Protein AF-A0A949FKZ9-F1 (afdb_monomer_lite)

Sequence (154 aa):
MKTAISMPFRQWINLVWIGLSCLHAGCSKIEFLPNRLVAAATLHSTDEMQVDKVAGEAYAIATTLFGTPDEPSWPTELPNVVDMAEVSRSAGPVGRAYDKIERGLYRKHCVQCHGITGDGAGAAASLLAPYPRDFRRGTFKFKSTSIGTKPNKA

pLDDT: mean 84.9, std 13.32, range [42.12, 97.44]

Foldseek 3Di:
DDDDDDDDPVVVVVVVVVVVVVVPPDDDDDDAFFDLVVLCVVVVDPPSVSSRVVRVVVVVVCCVAFNALADGDHDPPDPPLDDVVVSQQCGHDWDADPVRRTRVVCVVPPCQQQNSNSQRPHVCQVVDVVGHDRCVVVDDPDAPDDPPDDGDRD

Structure (mmCIF, N/CA/C/O backbone):
data_AF-A0A949FKZ9-F1
#
_entry.id   AF-A0A949FKZ9-F1
#
loop_
_atom_site.group_PDB
_atom_site.id
_atom_site.type_symbol
_atom_site.label_atom_id
_atom_site.label_alt_id
_atom_site.label_comp_id
_atom_site.label_asym_id
_atom_site.label_entity_id
_atom_site.label_seq_id
_atom_site.pdbx_PDB_ins_code
_atom_site.Cartn_x
_atom_site.Cartn_y
_atom_site.Cartn_z
_atom_site.occupancy
_atom_site.B_iso_or_equiv
_atom_site.auth_seq_id
_atom_site.auth_comp_id
_atom_site.auth_asym_id
_atom_site.auth_atom_id
_atom_site.pdbx_PDB_model_num
ATOM 1 N N . MET A 1 1 ? 15.004 -15.389 -59.067 1.00 42.12 1 MET A N 1
ATOM 2 C CA . MET A 1 1 ? 13.793 -16.170 -58.730 1.00 42.12 1 MET A CA 1
ATOM 3 C C . MET A 1 1 ? 13.280 -15.698 -57.376 1.00 42.12 1 MET A C 1
ATOM 5 O O . MET A 1 1 ? 13.965 -15.902 -56.386 1.00 42.12 1 MET A O 1
ATOM 9 N N . LYS A 1 2 ? 12.144 -14.994 -57.333 1.00 43.59 2 LYS A N 1
ATOM 10 C CA . LYS A 1 2 ? 11.424 -14.662 -56.093 1.00 43.59 2 LYS A CA 1
ATOM 11 C C . LYS A 1 2 ? 10.037 -15.285 -56.226 1.00 43.59 2 LYS A C 1
ATOM 13 O O . LYS A 1 2 ? 9.243 -14.821 -57.035 1.00 43.59 2 LYS A O 1
ATOM 18 N N . THR A 1 3 ? 9.779 -16.373 -55.513 1.00 49.28 3 THR A N 1
ATOM 19 C CA . THR A 1 3 ? 8.453 -16.993 -55.439 1.00 49.28 3 THR A CA 1
ATOM 20 C C . THR A 1 3 ? 7.617 -16.210 -54.434 1.00 49.28 3 THR A C 1
ATOM 22 O O . THR A 1 3 ? 7.897 -16.240 -53.238 1.00 49.28 3 THR A O 1
ATOM 25 N N . ALA A 1 4 ? 6.623 -15.467 -54.920 1.00 54.62 4 ALA A N 1
ATOM 26 C CA . ALA A 1 4 ? 5.630 -14.824 -54.069 1.00 54.62 4 ALA A CA 1
ATOM 27 C C . ALA A 1 4 ? 4.691 -15.903 -53.510 1.00 54.62 4 ALA A C 1
ATOM 29 O O . ALA A 1 4 ? 3.988 -16.578 -54.259 1.00 54.62 4 ALA A O 1
ATOM 30 N N . ILE A 1 5 ? 4.717 -16.089 -52.193 1.00 60.88 5 ILE A N 1
ATOM 31 C CA . ILE A 1 5 ? 3.826 -16.999 -51.472 1.00 60.88 5 ILE A CA 1
ATOM 32 C C . ILE A 1 5 ? 2.463 -16.304 -51.373 1.00 60.88 5 ILE A C 1
ATOM 34 O O . ILE A 1 5 ? 2.273 -15.415 -50.546 1.00 60.88 5 ILE A O 1
ATOM 38 N N . SER A 1 6 ? 1.518 -16.659 -52.245 1.00 64.19 6 SER A N 1
ATOM 39 C CA . SER A 1 6 ? 0.136 -16.177 -52.162 1.00 64.19 6 SER A CA 1
ATOM 40 C C . SER A 1 6 ? -0.636 -16.999 -51.126 1.00 64.19 6 SER A C 1
ATOM 42 O O . SER A 1 6 ? -0.908 -18.179 -51.349 1.00 64.19 6 SER A O 1
ATOM 44 N N . MET A 1 7 ? -0.988 -16.395 -49.990 1.00 60.00 7 MET A N 1
ATOM 45 C CA . MET A 1 7 ? -1.840 -17.036 -48.982 1.00 60.00 7 MET A CA 1
ATOM 46 C C . MET A 1 7 ? -3.329 -16.969 -49.378 1.00 60.00 7 MET A C 1
ATOM 48 O O . MET A 1 7 ? -3.779 -15.932 -49.871 1.00 60.00 7 MET A O 1
ATOM 52 N N . PRO A 1 8 ? -4.122 -18.036 -49.160 1.00 72.50 8 PRO A N 1
ATOM 53 C CA . PRO A 1 8 ? -5.548 -18.069 -49.489 1.00 72.50 8 PRO A CA 1
ATOM 54 C C . PRO A 1 8 ? -6.372 -17.064 -48.662 1.00 72.50 8 PRO A C 1
ATOM 56 O O . PRO A 1 8 ? -6.170 -16.915 -47.459 1.00 72.50 8 PRO A O 1
ATOM 59 N N . PHE A 1 9 ? -7.369 -16.431 -49.291 1.00 68.44 9 PHE A N 1
ATOM 60 C CA . PHE A 1 9 ? -8.236 -15.366 -48.743 1.00 68.44 9 PHE A CA 1
ATOM 61 C C . PHE A 1 9 ? -8.841 -15.657 -47.349 1.00 68.44 9 PHE A C 1
ATOM 63 O O . PHE A 1 9 ? -9.001 -14.763 -46.522 1.00 68.44 9 PHE A O 1
ATOM 70 N N . ARG A 1 10 ? -9.108 -16.928 -47.029 1.00 61.84 10 ARG A N 1
ATOM 71 C CA . ARG A 1 10 ? -9.635 -17.358 -45.721 1.00 61.84 10 ARG A CA 1
ATOM 72 C C . ARG A 1 10 ? -8.623 -17.210 -44.573 1.00 61.84 10 ARG A C 1
ATOM 74 O O . ARG A 1 10 ? -9.025 -17.012 -43.431 1.00 61.84 10 ARG A O 1
ATOM 81 N N . GLN A 1 11 ? -7.321 -17.261 -44.864 1.00 61.69 11 GLN A N 1
ATOM 82 C CA . GLN A 1 11 ? -6.267 -16.998 -43.877 1.00 61.69 11 GLN A CA 1
ATOM 83 C C . GLN A 1 11 ? -6.157 -15.506 -43.542 1.00 61.69 11 GLN A C 1
ATOM 85 O O . GLN A 1 11 ? -5.895 -15.173 -42.391 1.00 61.69 11 GLN A O 1
ATOM 90 N N . TRP A 1 12 ? -6.452 -14.614 -44.494 1.00 61.44 12 TRP A N 1
ATOM 91 C CA . TRP A 1 12 ? -6.547 -13.174 -44.232 1.00 61.44 12 TRP A CA 1
ATOM 92 C C . TRP A 1 12 ? -7.687 -12.844 -43.270 1.00 61.44 12 TRP A C 1
ATOM 94 O O . TRP A 1 12 ? -7.482 -12.110 -42.310 1.00 61.44 12 TRP A O 1
ATOM 104 N N . ILE A 1 13 ? -8.861 -13.450 -43.469 1.00 68.56 13 ILE A N 1
ATOM 105 C CA . ILE A 1 13 ? -10.010 -13.273 -42.569 1.00 68.56 13 ILE A CA 1
ATOM 106 C C . ILE A 1 13 ? -9.651 -13.720 -41.145 1.00 68.56 13 ILE A C 1
ATOM 108 O O . ILE A 1 13 ? -9.872 -12.975 -40.194 1.00 68.56 13 ILE A O 1
ATOM 112 N N . ASN A 1 14 ? -9.033 -14.893 -40.987 1.00 66.50 14 ASN A N 1
ATOM 113 C CA . ASN A 1 14 ? -8.637 -15.394 -39.668 1.00 66.50 14 ASN A CA 1
ATOM 114 C C . ASN A 1 14 ? -7.571 -14.514 -38.993 1.00 66.50 14 ASN A C 1
ATOM 116 O O . ASN A 1 14 ? -7.663 -14.271 -37.794 1.00 66.50 14 ASN A O 1
ATOM 120 N N . LEU A 1 15 ? -6.590 -14.000 -39.742 1.00 65.88 15 LEU A N 1
ATOM 121 C CA . LEU A 1 15 ? -5.573 -13.087 -39.206 1.00 65.88 15 LEU A CA 1
ATOM 122 C C . LEU A 1 15 ? -6.169 -11.739 -38.776 1.00 65.88 15 LEU A C 1
ATOM 124 O O . LEU A 1 15 ? -5.763 -11.199 -37.750 1.00 65.88 15 LEU A O 1
ATOM 128 N N . VAL A 1 16 ? -7.166 -11.230 -39.505 1.00 70.94 16 VAL A N 1
ATOM 129 C CA . VAL A 1 16 ? -7.905 -10.015 -39.127 1.00 70.94 16 VAL A CA 1
ATOM 130 C C . VAL A 1 16 ? -8.700 -10.237 -37.837 1.00 70.94 16 VAL A C 1
ATOM 132 O O . VAL A 1 16 ? -8.636 -9.403 -36.939 1.00 70.94 16 VAL A O 1
ATOM 135 N N . TRP A 1 17 ? -9.385 -11.376 -37.691 1.00 64.25 17 TRP A N 1
ATOM 136 C CA . TRP A 1 17 ? -10.128 -11.704 -36.466 1.00 64.25 17 TRP A CA 1
ATOM 137 C C . TRP A 1 17 ? -9.220 -11.935 -35.249 1.00 64.25 17 TRP A C 1
ATOM 139 O O . TRP A 1 17 ? -9.543 -11.483 -34.148 1.00 64.25 17 TRP A O 1
ATOM 149 N N . ILE A 1 18 ? -8.064 -12.578 -35.438 1.00 66.44 18 ILE A N 1
ATOM 150 C CA . ILE A 1 18 ? -7.052 -12.747 -34.384 1.00 66.44 18 ILE A CA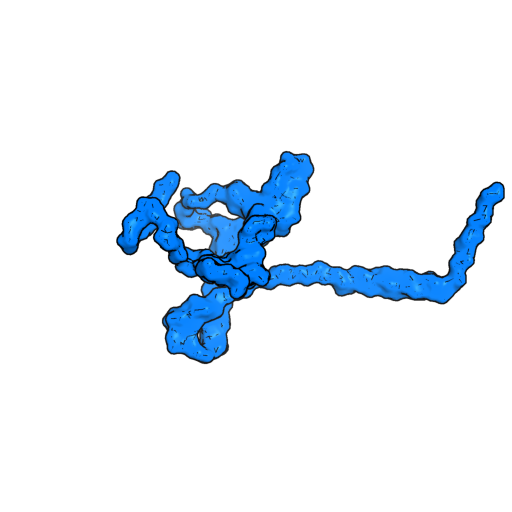 1
ATOM 151 C C . ILE A 1 18 ? -6.478 -11.381 -33.976 1.00 66.44 18 ILE A C 1
ATOM 153 O O . ILE A 1 18 ? -6.435 -11.069 -32.787 1.00 66.44 18 ILE A O 1
ATOM 157 N N . GLY A 1 19 ? -6.120 -10.528 -34.943 1.00 61.75 19 GLY A N 1
ATOM 158 C CA . GLY A 1 19 ? -5.624 -9.175 -34.673 1.00 61.75 19 GLY A CA 1
ATOM 159 C C . GLY A 1 19 ? -6.640 -8.291 -33.940 1.00 61.75 19 GLY A C 1
ATOM 160 O O . GLY A 1 19 ? -6.278 -7.591 -32.995 1.00 61.75 19 GLY A O 1
ATOM 161 N N . LEU A 1 20 ? -7.922 -8.368 -34.312 1.00 63.50 20 LEU A N 1
ATOM 162 C CA . LEU A 1 20 ? -9.004 -7.605 -33.678 1.00 63.50 20 LEU A CA 1
ATOM 163 C C . LEU A 1 20 ? -9.293 -8.068 -32.239 1.00 63.50 20 LEU A C 1
ATOM 165 O O . LEU A 1 20 ? -9.630 -7.252 -31.379 1.00 63.50 20 LEU A O 1
ATOM 169 N N . SER A 1 21 ? -9.113 -9.362 -31.962 1.00 60.03 21 SER A N 1
ATOM 170 C CA . SER A 1 21 ? -9.289 -9.939 -30.623 1.00 60.03 21 SER A CA 1
ATOM 171 C C . SER A 1 21 ? -8.167 -9.521 -29.666 1.00 60.03 21 SER A C 1
ATOM 173 O O . SER A 1 21 ? -8.430 -9.203 -28.508 1.00 60.03 21 SER A O 1
ATOM 175 N N . CYS A 1 22 ? -6.923 -9.433 -30.147 1.00 60.69 22 CYS A N 1
ATOM 176 C CA . CYS A 1 22 ? -5.792 -8.964 -29.340 1.00 60.69 22 CYS A CA 1
ATOM 177 C C . CYS A 1 22 ? -5.895 -7.479 -28.947 1.00 60.69 22 CYS A C 1
ATOM 179 O O . CYS A 1 22 ? -5.388 -7.100 -27.897 1.00 60.69 22 CYS A O 1
ATOM 181 N N . LEU A 1 23 ? -6.583 -6.647 -29.738 1.00 59.78 23 LEU A N 1
ATOM 182 C CA . LEU A 1 23 ? -6.821 -5.231 -29.417 1.00 59.7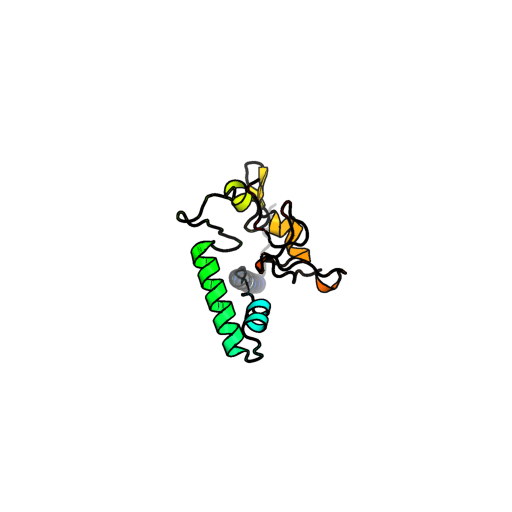8 23 LEU A CA 1
ATOM 183 C C . LEU A 1 23 ? -7.802 -5.026 -28.246 1.00 59.78 23 LEU A C 1
ATOM 185 O O . LEU A 1 23 ? -7.751 -3.987 -27.593 1.00 59.78 23 LEU A O 1
ATOM 189 N N . HIS A 1 24 ? -8.670 -6.003 -27.963 1.00 56.94 24 HIS A N 1
ATOM 190 C CA . HIS A 1 24 ? -9.662 -5.932 -26.880 1.00 56.94 24 HIS A CA 1
ATOM 191 C C . HIS A 1 24 ? -9.194 -6.588 -25.576 1.00 56.94 24 HIS A C 1
ATOM 193 O O . HIS A 1 24 ? -9.825 -6.403 -24.536 1.00 56.94 24 HIS A O 1
ATOM 199 N N . ALA A 1 25 ? -8.067 -7.304 -25.595 1.00 60.25 25 ALA A N 1
ATOM 200 C CA . ALA A 1 25 ? -7.397 -7.785 -24.391 1.00 60.25 25 ALA A CA 1
ATOM 201 C C . ALA A 1 25 ? -6.606 -6.633 -23.737 1.00 60.25 25 ALA A C 1
ATOM 203 O O . ALA A 1 25 ? -5.381 -6.658 -23.643 1.00 60.25 25 ALA A O 1
ATOM 204 N N . GLY A 1 26 ? -7.315 -5.570 -23.352 1.00 56.75 26 GLY A N 1
ATOM 205 C CA . GLY A 1 26 ? -6.741 -4.436 -22.640 1.00 56.75 26 GLY A CA 1
ATOM 206 C C . GLY A 1 26 ? -6.190 -4.865 -21.281 1.00 56.75 26 GLY A C 1
ATOM 207 O O . GLY A 1 26 ? -6.795 -5.671 -20.576 1.00 56.75 26 GLY A O 1
ATOM 208 N N . CYS A 1 27 ? -5.034 -4.313 -20.917 1.00 66.69 27 CYS A N 1
ATOM 209 C CA . CYS A 1 27 ? -4.397 -4.516 -19.620 1.00 66.69 27 CYS A CA 1
ATOM 210 C C . CYS A 1 27 ? -5.370 -4.073 -18.511 1.00 66.69 27 CYS A C 1
ATOM 212 O O . CYS A 1 27 ? -5.695 -2.887 -18.413 1.00 66.69 27 CYS A O 1
ATOM 214 N N . SER A 1 28 ? -5.889 -5.010 -17.714 1.00 59.97 28 SER A N 1
ATOM 215 C CA . SER A 1 28 ? -6.789 -4.686 -16.603 1.00 59.97 28 SER A CA 1
ATOM 216 C C . SER A 1 28 ? -6.067 -3.771 -15.613 1.00 59.97 28 SER A C 1
ATOM 218 O O . SER A 1 28 ? -4.947 -4.078 -15.196 1.00 59.97 28 SER A O 1
ATOM 220 N N . LYS A 1 29 ? -6.694 -2.654 -15.223 1.00 69.00 29 LYS A N 1
ATOM 221 C CA . LYS A 1 29 ? -6.165 -1.801 -14.150 1.00 69.00 29 LYS A CA 1
ATOM 222 C C . LYS A 1 29 ? -6.102 -2.613 -12.856 1.00 69.00 29 LYS A C 1
ATOM 224 O O . LYS A 1 29 ? -7.026 -3.363 -12.555 1.00 69.00 29 LYS A O 1
ATOM 229 N N . ILE A 1 30 ? -5.009 -2.469 -12.114 1.00 80.06 30 ILE A N 1
ATOM 230 C CA . ILE A 1 30 ? -4.875 -3.089 -10.796 1.00 80.06 30 ILE A CA 1
ATOM 231 C C . ILE A 1 30 ? -5.813 -2.355 -9.840 1.00 80.06 30 ILE A C 1
ATOM 233 O O . ILE A 1 30 ? -5.756 -1.131 -9.729 1.00 80.06 30 ILE A O 1
ATOM 237 N N . GLU A 1 31 ? -6.676 -3.108 -9.169 1.00 84.88 31 GLU A N 1
ATOM 238 C CA . GLU A 1 31 ? -7.541 -2.597 -8.113 1.00 84.88 31 GLU A CA 1
ATOM 239 C C . GLU A 1 31 ? -6.848 -2.753 -6.755 1.00 84.88 31 GLU A C 1
ATOM 241 O O . GLU A 1 31 ? -6.252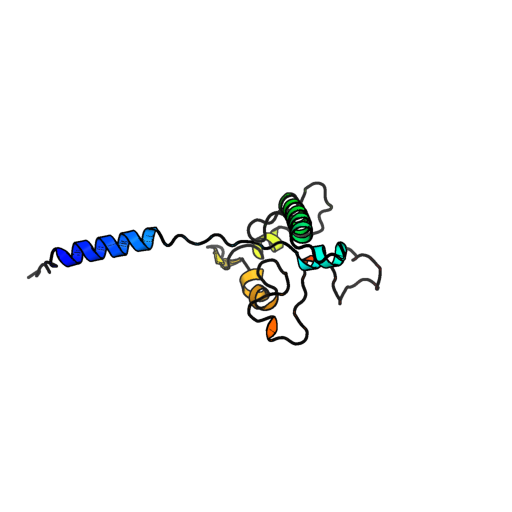 -3.789 -6.451 1.00 84.88 31 GLU A O 1
ATOM 246 N N . PHE A 1 32 ? -6.914 -1.710 -5.931 1.00 88.62 32 PHE A N 1
ATOM 247 C CA . PHE A 1 32 ? -6.330 -1.696 -4.596 1.00 88.62 32 PHE A CA 1
ATOM 248 C C . PHE A 1 32 ? -7.445 -1.826 -3.560 1.00 88.62 32 PHE A C 1
ATOM 250 O O . PHE A 1 32 ? -8.237 -0.907 -3.365 1.00 88.62 32 PHE A O 1
ATOM 257 N N . LEU A 1 33 ? -7.506 -2.979 -2.895 1.00 87.69 33 LEU A N 1
ATOM 258 C CA . LEU A 1 33 ? -8.608 -3.306 -1.997 1.00 87.69 33 LEU A CA 1
ATOM 259 C C . LEU A 1 33 ? -8.543 -2.540 -0.657 1.00 87.69 33 LEU A C 1
ATOM 261 O O . LEU A 1 33 ? -7.469 -2.424 -0.046 1.00 87.69 33 LEU A O 1
ATOM 265 N N . PRO A 1 34 ? -9.697 -2.079 -0.139 1.00 91.50 34 PRO A N 1
ATOM 266 C CA . PRO A 1 34 ? -9.778 -1.400 1.150 1.00 91.50 34 PRO A CA 1
ATOM 267 C C . PRO A 1 34 ? -9.546 -2.361 2.333 1.00 91.50 34 PRO A C 1
ATOM 269 O O . PRO A 1 34 ? -9.593 -3.589 2.209 1.00 91.50 34 PRO A O 1
ATOM 272 N N . ASN A 1 35 ? -9.296 -1.817 3.531 1.00 91.44 35 ASN A N 1
ATOM 273 C CA . ASN A 1 35 ? -9.051 -2.628 4.732 1.00 91.44 35 ASN A CA 1
ATOM 274 C C . ASN A 1 35 ? -10.345 -3.032 5.458 1.00 91.44 35 ASN A C 1
ATOM 276 O O . ASN A 1 35 ? -10.677 -2.490 6.514 1.00 91.44 35 ASN A O 1
ATOM 280 N N . ARG A 1 36 ? -11.049 -4.032 4.912 1.00 91.44 36 ARG A N 1
ATOM 281 C CA . ARG A 1 36 ? -12.279 -4.585 5.513 1.00 91.44 36 ARG A CA 1
ATOM 282 C C . ARG A 1 36 ? -12.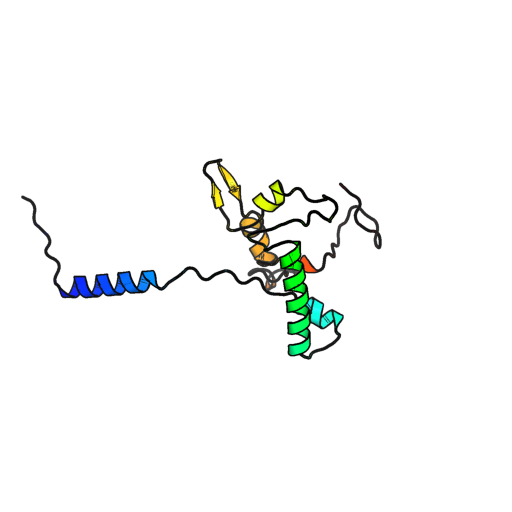051 -5.203 6.895 1.00 91.44 36 ARG A C 1
ATOM 284 O O . ARG A 1 36 ? -12.893 -5.064 7.773 1.00 91.44 36 ARG A O 1
ATOM 291 N N . LEU A 1 37 ? -10.901 -5.847 7.118 1.00 88.00 37 LEU A N 1
ATOM 292 C CA . LEU A 1 37 ? -10.596 -6.514 8.391 1.00 88.00 37 LEU A CA 1
ATOM 293 C C . LEU A 1 37 ? -10.477 -5.522 9.550 1.00 88.00 37 LEU A C 1
ATOM 295 O O . LEU A 1 37 ? -10.987 -5.774 10.639 1.00 88.00 37 LEU A O 1
ATOM 299 N N . VAL A 1 38 ? -9.812 -4.385 9.328 1.00 87.38 38 VAL A N 1
ATOM 300 C CA . VAL A 1 38 ? -9.718 -3.329 10.344 1.00 87.38 38 VAL A CA 1
ATOM 301 C C . VAL A 1 38 ? -11.072 -2.665 10.566 1.00 87.38 38 VAL A C 1
ATOM 303 O O . VAL A 1 38 ? -11.427 -2.431 11.720 1.00 87.38 38 VAL A O 1
ATOM 306 N N . ALA A 1 39 ? -11.843 -2.409 9.506 1.00 89.62 39 ALA A N 1
ATOM 307 C CA . ALA A 1 39 ? -13.187 -1.849 9.629 1.00 89.62 39 ALA A CA 1
ATOM 308 C C . ALA A 1 39 ? -14.114 -2.760 10.454 1.00 89.62 39 ALA A C 1
ATOM 310 O O . ALA A 1 39 ? -14.677 -2.306 11.447 1.00 89.62 39 ALA A O 1
ATOM 311 N N . ALA A 1 40 ? -14.185 -4.056 10.133 1.00 90.06 40 ALA A N 1
ATOM 312 C CA . ALA A 1 40 ? -14.968 -5.037 10.888 1.00 90.06 40 ALA A CA 1
ATOM 313 C C . ALA A 1 40 ? -14.528 -5.136 12.356 1.00 90.06 40 ALA A C 1
ATOM 315 O O . ALA A 1 40 ? -15.361 -5.110 13.261 1.00 90.06 40 ALA A O 1
ATOM 316 N N . ALA A 1 41 ? -13.214 -5.181 12.605 1.00 88.12 41 ALA A N 1
ATOM 317 C CA . ALA A 1 41 ? -12.677 -5.234 13.962 1.00 88.12 41 ALA A CA 1
ATOM 318 C C . ALA A 1 41 ? -12.992 -3.970 14.779 1.00 88.12 41 ALA A C 1
ATOM 320 O O . ALA A 1 41 ? -13.206 -4.072 15.980 1.00 88.12 41 ALA A O 1
ATOM 321 N N . THR A 1 42 ? -13.014 -2.797 14.139 1.00 86.69 42 THR A N 1
ATOM 322 C CA . THR A 1 42 ? -13.287 -1.507 14.796 1.00 86.69 42 THR A CA 1
ATOM 323 C C . THR A 1 42 ? -14.776 -1.322 15.071 1.00 86.69 42 THR A C 1
ATOM 325 O O . THR A 1 42 ? -15.152 -0.826 16.127 1.00 86.69 42 THR A O 1
ATOM 328 N N . LEU A 1 43 ? -15.628 -1.734 14.130 1.00 89.25 43 LEU A N 1
ATOM 329 C CA . LEU A 1 43 ? -17.080 -1.650 14.264 1.00 89.25 43 LEU A CA 1
ATOM 330 C C . LEU A 1 43 ? -17.657 -2.721 15.194 1.00 89.25 43 LEU A C 1
ATOM 332 O O . LEU A 1 43 ? -18.811 -2.599 15.593 1.00 89.25 43 LEU A O 1
ATOM 336 N N . HIS A 1 44 ? -16.895 -3.779 15.501 1.00 89.19 44 HIS A N 1
ATOM 337 C CA . HIS A 1 44 ? -17.402 -4.980 16.171 1.00 89.19 44 HIS A CA 1
ATOM 338 C C . HIS A 1 44 ? -18.701 -5.498 15.523 1.00 89.19 44 HIS A C 1
ATOM 340 O O . HIS A 1 44 ? -19.615 -5.956 16.205 1.00 89.19 44 HIS A O 1
ATOM 346 N N . SER A 1 45 ? -18.782 -5.398 14.194 1.00 86.88 45 SER A N 1
ATOM 347 C CA . SER A 1 45 ? -19.980 -5.679 13.405 1.00 86.88 45 SER A CA 1
ATOM 348 C C . SER A 1 45 ? -19.661 -6.677 12.299 1.00 86.88 45 SER A C 1
ATOM 350 O O . SER A 1 45 ? -18.584 -6.642 11.703 1.00 86.88 45 SER A O 1
ATOM 352 N N . THR A 1 46 ? -20.616 -7.562 12.024 1.00 87.75 46 THR A N 1
ATOM 353 C CA . THR A 1 46 ? -20.592 -8.486 10.882 1.00 87.75 46 THR A CA 1
ATOM 354 C C . THR A 1 46 ? -21.468 -7.999 9.728 1.00 87.75 46 THR A C 1
ATOM 356 O O . THR A 1 46 ? -21.617 -8.717 8.745 1.00 87.75 46 THR A O 1
ATOM 359 N N . ASP A 1 47 ? -22.079 -6.815 9.843 1.00 94.94 47 ASP A N 1
ATOM 360 C CA . ASP A 1 47 ? -22.841 -6.198 8.756 1.00 94.94 47 ASP A CA 1
ATOM 361 C C . ASP A 1 47 ? -21.877 -5.781 7.638 1.00 94.94 47 ASP A C 1
ATOM 363 O O . ASP A 1 47 ? -21.149 -4.790 7.752 1.00 94.94 47 ASP A O 1
ATOM 367 N N . GLU A 1 48 ? -21.870 -6.562 6.558 1.00 91.50 48 GLU A N 1
ATOM 368 C CA . GLU A 1 48 ? -20.967 -6.369 5.424 1.00 91.50 48 GLU A CA 1
ATOM 369 C C . GLU A 1 48 ? -21.090 -4.971 4.817 1.00 91.50 48 GLU A C 1
ATOM 371 O O . GLU A 1 48 ? -20.076 -4.359 4.489 1.00 91.50 48 GLU A O 1
ATOM 376 N N . MET A 1 49 ? -22.304 -4.420 4.740 1.00 92.44 49 MET A N 1
ATOM 377 C CA . MET A 1 49 ? -22.541 -3.108 4.143 1.00 92.44 49 MET A CA 1
ATOM 378 C C . MET A 1 49 ? -21.902 -1.995 4.979 1.00 92.44 49 MET A C 1
ATOM 380 O O . MET A 1 49 ? -21.310 -1.059 4.436 1.00 92.44 49 MET A O 1
ATOM 384 N N . GLN A 1 50 ? -21.987 -2.096 6.307 1.00 92.56 50 GLN A N 1
ATOM 385 C CA . GLN A 1 50 ? -21.340 -1.136 7.203 1.00 92.56 50 GLN A CA 1
ATOM 386 C C . GLN A 1 50 ? -19.817 -1.252 7.150 1.00 92.56 50 GLN A C 1
ATOM 388 O O . GLN A 1 50 ? -19.122 -0.234 7.094 1.00 92.56 50 GLN A O 1
ATOM 393 N N . VAL A 1 51 ? -19.299 -2.483 7.135 1.00 93.69 51 VAL A N 1
ATOM 394 C CA . VAL A 1 51 ? -17.860 -2.747 7.012 1.00 93.69 51 VAL A CA 1
ATOM 395 C C . VAL A 1 51 ? -17.315 -2.175 5.706 1.00 93.69 51 VAL A C 1
ATOM 397 O O . VAL A 1 51 ? -16.276 -1.513 5.724 1.00 93.69 51 VAL A O 1
ATOM 400 N N . ASP A 1 52 ? -18.025 -2.368 4.597 1.00 93.94 52 ASP A N 1
ATOM 401 C CA . ASP A 1 52 ? -17.610 -1.904 3.271 1.00 93.94 52 ASP A CA 1
ATOM 402 C C . ASP A 1 52 ? -17.624 -0.392 3.167 1.00 93.94 52 ASP A C 1
ATOM 404 O O . ASP A 1 52 ? -16.663 0.198 2.669 1.00 93.94 52 ASP A O 1
ATOM 408 N N . LYS A 1 53 ? -18.664 0.245 3.709 1.00 94.19 53 LYS A N 1
ATOM 409 C CA . LYS A 1 53 ? -18.752 1.702 3.766 1.00 94.19 53 LYS A CA 1
ATOM 410 C C . LYS A 1 53 ? -17.560 2.296 4.513 1.00 94.19 53 LYS A C 1
ATOM 412 O O . LYS A 1 53 ? -16.872 3.160 3.977 1.00 94.19 53 LYS A O 1
ATOM 417 N N . VAL A 1 54 ? -17.273 1.808 5.720 1.00 93.81 54 VAL A N 1
ATOM 418 C CA . VAL A 1 54 ? -16.178 2.345 6.546 1.00 93.81 54 VAL A CA 1
ATOM 419 C C . VAL A 1 54 ? -14.810 2.040 5.938 1.00 93.81 54 VAL A C 1
ATOM 421 O O . VAL A 1 54 ? -13.940 2.910 5.912 1.00 93.81 54 VAL A O 1
ATOM 424 N N . ALA A 1 55 ? -14.606 0.827 5.419 1.00 93.31 55 ALA A N 1
ATOM 425 C CA . ALA A 1 55 ? -13.358 0.464 4.758 1.00 93.31 55 ALA A CA 1
ATOM 426 C C . ALA A 1 55 ? -13.119 1.312 3.498 1.00 93.31 55 ALA A C 1
ATOM 428 O O . ALA A 1 55 ? -11.992 1.754 3.266 1.00 93.31 55 ALA A O 1
ATOM 429 N N . GLY A 1 56 ? -14.171 1.560 2.712 1.00 94.31 56 GLY A N 1
ATOM 430 C CA . GLY A 1 56 ? -14.138 2.401 1.519 1.00 94.31 56 GLY A CA 1
ATOM 431 C C . GLY A 1 56 ? -13.864 3.870 1.838 1.00 94.31 56 GLY A C 1
ATOM 432 O O . GLY A 1 56 ? -13.005 4.473 1.203 1.00 94.31 56 GLY A O 1
ATOM 433 N N . GLU A 1 57 ? -14.515 4.434 2.857 1.00 94.62 57 GLU A N 1
ATOM 434 C CA . GLU A 1 57 ? -14.263 5.807 3.320 1.00 94.62 57 GLU A CA 1
ATOM 435 C C . GLU A 1 57 ? -12.823 5.981 3.815 1.00 94.62 57 GLU A C 1
ATOM 437 O O . GLU A 1 57 ? -12.130 6.912 3.403 1.00 94.62 57 GLU A O 1
ATOM 442 N N . ALA A 1 58 ? -12.334 5.054 4.645 1.00 92.31 58 ALA A N 1
ATOM 443 C CA . ALA A 1 58 ? -10.954 5.076 5.121 1.00 92.31 58 ALA A CA 1
ATOM 444 C C . ALA A 1 58 ? -9.949 4.968 3.964 1.00 92.31 58 ALA A C 1
ATOM 446 O O . ALA A 1 58 ? -8.941 5.676 3.952 1.00 92.31 58 ALA A O 1
ATOM 447 N N . TYR A 1 59 ? -10.234 4.112 2.979 1.00 92.75 59 TYR A N 1
ATOM 448 C CA . TYR A 1 59 ? -9.419 3.988 1.776 1.00 92.75 59 TYR A CA 1
ATOM 449 C C . TYR A 1 59 ? -9.433 5.276 0.944 1.00 92.75 59 TYR A C 1
ATOM 451 O O . TYR A 1 59 ? -8.368 5.768 0.591 1.00 92.75 59 TYR A O 1
ATOM 459 N N . ALA A 1 60 ? -10.598 5.885 0.712 1.00 94.38 60 ALA A N 1
ATOM 460 C CA . ALA A 1 60 ? -10.719 7.135 -0.035 1.00 94.38 60 ALA A CA 1
ATOM 461 C C . ALA A 1 60 ? -9.946 8.287 0.626 1.00 94.38 60 ALA A C 1
ATOM 463 O O . ALA A 1 60 ? -9.254 9.042 -0.059 1.00 94.38 60 ALA A O 1
ATOM 464 N N . ILE A 1 61 ? -10.004 8.398 1.958 1.00 93.69 61 ILE A N 1
ATOM 465 C CA . ILE A 1 61 ? -9.214 9.379 2.716 1.00 93.69 61 ILE A CA 1
ATOM 466 C C . ILE A 1 61 ? -7.719 9.093 2.553 1.00 93.69 61 ILE A C 1
ATOM 468 O O . ILE A 1 61 ? -6.950 10.003 2.242 1.00 93.69 61 ILE A O 1
ATOM 472 N N . ALA A 1 62 ? -7.301 7.835 2.726 1.00 91.94 62 ALA A N 1
ATOM 473 C CA . ALA A 1 62 ? -5.904 7.448 2.571 1.00 91.94 62 ALA A CA 1
ATOM 474 C C . ALA A 1 62 ? -5.387 7.739 1.156 1.00 91.94 62 ALA A C 1
ATOM 476 O O . ALA A 1 62 ? -4.298 8.281 1.018 1.00 91.94 62 ALA A O 1
ATOM 477 N N . THR A 1 63 ? -6.177 7.455 0.120 1.00 93.31 63 THR A N 1
ATOM 478 C CA . THR A 1 63 ? -5.822 7.753 -1.270 1.00 93.31 63 THR A CA 1
ATOM 479 C C . THR A 1 63 ? -5.788 9.248 -1.558 1.00 93.31 63 THR A C 1
ATOM 481 O O . THR A 1 63 ? -4.919 9.704 -2.291 1.00 93.31 63 THR A O 1
ATOM 484 N N . THR A 1 64 ? -6.677 10.031 -0.948 1.00 94.75 64 THR A N 1
ATOM 485 C CA . THR A 1 64 ? -6.673 11.495 -1.094 1.00 94.75 64 THR A CA 1
ATOM 486 C C . THR A 1 64 ? -5.414 12.116 -0.489 1.00 94.75 64 THR A C 1
ATOM 488 O O . THR A 1 64 ? -4.837 13.029 -1.070 1.00 94.75 64 THR A O 1
ATOM 491 N N . LEU A 1 65 ? -4.974 11.625 0.672 1.00 93.50 65 LEU A N 1
ATOM 492 C CA . LEU A 1 65 ? -3.795 12.148 1.364 1.00 93.50 65 LEU A CA 1
ATOM 493 C C . LEU A 1 65 ? -2.488 11.605 0.765 1.00 93.50 65 LEU A C 1
ATOM 495 O O . LEU A 1 65 ? -1.554 12.359 0.494 1.00 93.50 65 LEU A O 1
ATOM 499 N N . PHE A 1 66 ? -2.411 10.293 0.562 1.00 93.44 66 PHE A N 1
ATOM 500 C CA . PHE A 1 66 ? -1.158 9.582 0.298 1.00 93.44 66 PHE A CA 1
ATOM 501 C C . PHE A 1 66 ? -1.060 8.975 -1.107 1.00 93.44 66 PHE A C 1
ATOM 503 O O . PHE A 1 66 ? -0.056 8.340 -1.429 1.00 93.44 66 PHE A O 1
ATOM 510 N N . GLY A 1 67 ? -2.081 9.151 -1.946 1.00 93.88 67 GLY A N 1
ATOM 511 C CA . GLY A 1 67 ? -2.111 8.600 -3.295 1.00 93.88 67 GLY A CA 1
ATOM 512 C C . GLY A 1 67 ? -2.343 7.088 -3.321 1.00 93.88 67 GLY A C 1
ATOM 513 O O . GLY A 1 67 ? -2.910 6.490 -2.402 1.00 93.88 67 GLY A O 1
ATOM 514 N N . THR A 1 68 ? -1.930 6.446 -4.409 1.00 93.00 68 THR A N 1
ATOM 515 C CA . THR A 1 68 ? -2.066 4.991 -4.589 1.00 93.00 68 THR A CA 1
ATOM 516 C C . THR A 1 68 ? -0.710 4.292 -4.466 1.00 93.00 68 THR A C 1
ATOM 518 O O . THR A 1 68 ? 0.327 4.945 -4.570 1.00 93.00 68 THR A O 1
ATOM 521 N N . PRO A 1 69 ? -0.665 2.955 -4.307 1.00 92.06 69 PRO A N 1
ATOM 522 C CA . PRO A 1 69 ? 0.598 2.215 -4.371 1.00 92.06 69 PRO A CA 1
ATOM 523 C C . PRO A 1 69 ? 1.386 2.384 -5.684 1.00 92.06 69 PRO A C 1
ATOM 525 O O . PRO A 1 69 ? 2.579 2.076 -5.712 1.00 92.06 69 PRO A O 1
ATOM 528 N N . ASP A 1 70 ? 0.744 2.857 -6.758 1.00 93.12 70 ASP A N 1
ATOM 529 C CA . ASP A 1 70 ? 1.412 3.170 -8.028 1.00 93.12 70 ASP A CA 1
ATOM 530 C C . ASP A 1 70 ? 1.790 4.643 -8.158 1.00 93.12 70 ASP A C 1
ATOM 532 O O . ASP A 1 70 ? 2.824 4.963 -8.739 1.00 93.12 70 ASP A O 1
ATOM 536 N N . GLU A 1 71 ? 0.989 5.523 -7.569 1.00 93.50 71 GLU A N 1
ATOM 537 C CA . GLU A 1 71 ? 1.160 6.972 -7.615 1.00 93.50 71 GLU A CA 1
ATOM 538 C C . GLU A 1 71 ? 1.103 7.535 -6.187 1.00 93.50 71 GLU A C 1
ATOM 540 O O . GLU A 1 71 ? 0.079 8.097 -5.786 1.00 93.50 71 GLU A O 1
ATOM 545 N N . PRO A 1 72 ? 2.158 7.331 -5.376 1.00 94.81 72 PRO A N 1
ATOM 546 C CA . PRO A 1 72 ? 2.178 7.785 -3.994 1.00 94.81 72 PRO A CA 1
ATOM 547 C C . PRO A 1 72 ? 2.430 9.292 -3.904 1.00 94.81 72 PRO A C 1
ATOM 549 O O . PRO A 1 72 ? 3.229 9.860 -4.651 1.00 94.81 72 PRO A O 1
ATOM 552 N N . SER A 1 73 ? 1.816 9.923 -2.912 1.00 94.44 73 SER A N 1
ATOM 553 C CA . SER A 1 73 ? 2.003 11.331 -2.571 1.00 94.44 73 SER A CA 1
ATOM 554 C C . SER A 1 73 ? 2.202 11.508 -1.068 1.00 94.44 73 SER A C 1
ATOM 556 O O . SER A 1 73 ? 1.898 10.625 -0.268 1.00 94.44 73 SER A O 1
ATOM 558 N N . TRP A 1 74 ? 2.720 12.668 -0.670 1.00 93.62 74 TRP A N 1
ATOM 559 C CA . TRP A 1 74 ? 2.785 13.066 0.732 1.00 93.62 74 TRP A CA 1
ATOM 560 C C . TRP A 1 74 ? 2.133 14.441 0.897 1.00 93.62 74 TRP A C 1
ATOM 562 O O . TRP A 1 74 ? 2.521 15.358 0.167 1.00 93.62 74 TRP A O 1
ATOM 572 N N . PRO A 1 75 ? 1.165 14.609 1.817 1.00 94.12 75 PRO A N 1
ATOM 573 C CA . PRO A 1 75 ? 0.538 15.903 2.060 1.00 94.12 75 PRO A CA 1
ATOM 574 C C . PRO A 1 75 ? 1.560 16.941 2.518 1.00 94.12 75 PRO A C 1
ATOM 576 O O . PRO A 1 75 ? 2.371 16.677 3.411 1.00 94.12 75 PRO A O 1
ATOM 579 N N . THR A 1 76 ? 1.492 18.143 1.952 1.00 91.12 76 THR A N 1
ATOM 580 C CA . THR A 1 76 ? 2.373 19.264 2.311 1.00 91.12 76 THR A CA 1
ATOM 581 C C . THR A 1 76 ? 2.164 19.758 3.740 1.00 91.12 76 THR A C 1
ATOM 583 O O . THR A 1 76 ? 3.059 20.361 4.328 1.00 91.12 76 THR A O 1
ATOM 586 N N . GLU A 1 77 ? 1.000 19.475 4.320 1.00 93.25 77 GLU A N 1
ATOM 587 C CA . GLU A 1 77 ? 0.600 19.879 5.667 1.00 93.25 77 GLU A CA 1
ATOM 588 C C . GLU A 1 77 ? 1.199 18.965 6.747 1.00 93.25 77 GLU A C 1
ATOM 590 O O . GLU A 1 77 ? 1.210 19.322 7.927 1.00 93.25 77 GLU A O 1
ATOM 595 N N . LEU A 1 78 ? 1.686 17.776 6.369 1.00 89.50 78 LEU A N 1
ATOM 596 C CA . LEU A 1 78 ? 2.272 16.818 7.299 1.00 89.50 78 LEU A CA 1
ATOM 597 C C . LEU A 1 78 ? 3.791 17.004 7.415 1.00 89.50 78 LEU A C 1
ATOM 599 O O . LEU A 1 78 ? 4.461 17.308 6.427 1.00 89.50 78 LEU A O 1
ATOM 603 N N . PRO A 1 79 ? 4.381 16.747 8.599 1.00 90.12 79 PRO A N 1
ATOM 604 C CA . PRO A 1 79 ? 5.829 16.764 8.758 1.00 90.12 79 PRO A CA 1
ATOM 605 C C . PRO A 1 79 ? 6.506 15.846 7.741 1.00 90.12 79 PRO A C 1
ATOM 607 O O . PRO A 1 79 ? 6.106 14.691 7.588 1.00 90.12 79 PRO A O 1
ATOM 610 N N . ASN A 1 80 ? 7.560 16.337 7.092 1.00 86.50 80 ASN A N 1
ATOM 611 C CA . ASN A 1 80 ? 8.344 15.520 6.179 1.00 86.50 80 ASN A CA 1
ATOM 612 C C . ASN A 1 80 ? 9.172 14.499 6.978 1.00 86.50 80 ASN A C 1
ATOM 614 O O . ASN A 1 80 ? 10.212 14.827 7.550 1.00 86.50 80 ASN A O 1
ATOM 618 N N . VAL A 1 81 ? 8.649 13.279 7.078 1.00 86.38 81 VAL A N 1
ATOM 619 C CA . VAL A 1 81 ? 9.277 12.136 7.764 1.00 86.38 81 VAL A CA 1
ATOM 620 C C . VAL A 1 81 ? 9.562 10.981 6.801 1.00 86.38 81 VAL A C 1
ATOM 622 O O . VAL A 1 81 ? 9.903 9.887 7.244 1.00 86.38 81 VAL A O 1
ATOM 625 N N . VAL A 1 82 ? 9.397 11.212 5.496 1.00 87.44 82 VAL A N 1
ATOM 626 C CA . VAL A 1 82 ? 9.491 10.196 4.448 1.00 87.44 82 VAL A CA 1
ATOM 627 C C . VAL A 1 82 ? 10.347 10.727 3.304 1.00 87.44 82 VAL A C 1
ATOM 629 O O . VAL A 1 82 ? 10.087 11.802 2.773 1.00 87.44 82 VAL A O 1
ATOM 632 N N . ASP A 1 83 ? 11.344 9.952 2.881 1.00 93.56 83 ASP A N 1
ATOM 633 C CA . ASP A 1 83 ? 12.083 10.254 1.656 1.00 93.56 83 ASP A CA 1
ATOM 634 C C . ASP A 1 83 ? 11.253 9.847 0.430 1.00 93.56 83 ASP A C 1
ATOM 636 O O . ASP A 1 83 ? 11.123 8.665 0.092 1.00 93.56 83 ASP A O 1
ATOM 640 N N . MET A 1 84 ? 10.679 10.843 -0.245 1.00 93.06 84 MET A N 1
ATOM 641 C CA . MET A 1 84 ? 9.823 10.614 -1.407 1.00 93.06 84 MET A CA 1
ATOM 642 C C . MET A 1 84 ? 10.571 10.053 -2.621 1.00 93.06 84 MET A C 1
ATOM 644 O O . MET A 1 84 ? 9.937 9.421 -3.468 1.00 93.06 84 MET A O 1
ATOM 648 N N . ALA A 1 85 ? 11.897 10.210 -2.710 1.00 92.94 85 ALA A N 1
ATOM 649 C CA . ALA A 1 85 ? 12.672 9.584 -3.777 1.00 92.94 85 ALA A CA 1
ATOM 650 C C . ALA A 1 85 ? 12.692 8.055 -3.615 1.00 92.94 85 ALA A C 1
ATOM 652 O O . ALA A 1 85 ? 12.480 7.322 -4.585 1.00 92.94 85 ALA A O 1
ATOM 653 N N . GLU A 1 86 ? 12.864 7.567 -2.384 1.00 93.81 86 GLU A N 1
ATOM 654 C CA . GLU A 1 86 ? 12.838 6.131 -2.080 1.00 93.81 86 GLU A CA 1
ATOM 655 C C . GLU A 1 86 ? 11.420 5.547 -2.155 1.00 93.81 86 GLU A C 1
ATOM 657 O O . GLU A 1 86 ? 11.234 4.426 -2.644 1.00 93.81 86 GLU A O 1
ATOM 662 N N . VAL A 1 87 ? 10.397 6.318 -1.764 1.00 94.44 87 VAL A N 1
ATOM 663 C CA . VAL A 1 87 ? 8.992 5.929 -1.978 1.00 94.44 87 VAL A CA 1
ATOM 664 C C . VAL A 1 87 ? 8.693 5.777 -3.466 1.00 94.44 87 VAL A C 1
ATOM 666 O O . VAL A 1 87 ? 8.184 4.737 -3.879 1.00 94.44 87 VAL A O 1
ATOM 669 N N . SER A 1 88 ? 9.067 6.763 -4.285 1.00 93.50 88 SER A N 1
ATOM 670 C CA . SER A 1 88 ? 8.864 6.715 -5.737 1.00 93.50 88 SER A CA 1
ATOM 671 C C . SER A 1 88 ? 9.614 5.548 -6.384 1.00 93.50 88 SER A C 1
ATOM 673 O O . SER A 1 88 ? 9.077 4.872 -7.259 1.00 93.50 88 SER A O 1
ATOM 675 N N . ARG A 1 89 ? 10.832 5.242 -5.917 1.00 94.25 89 ARG A N 1
ATOM 676 C CA . ARG A 1 89 ? 11.586 4.064 -6.368 1.00 94.25 89 ARG A CA 1
ATOM 677 C C . ARG A 1 89 ? 10.887 2.750 -5.994 1.00 94.25 89 ARG A C 1
ATOM 679 O O . ARG A 1 89 ? 10.953 1.778 -6.745 1.00 94.25 89 ARG A O 1
ATOM 686 N N . SER A 1 90 ? 10.228 2.696 -4.843 1.00 95.75 90 SER A N 1
ATOM 687 C CA . SER A 1 90 ? 9.589 1.475 -4.341 1.00 95.75 90 SER A CA 1
ATOM 688 C C . SER A 1 90 ? 8.207 1.209 -4.942 1.00 95.75 90 SER A C 1
ATOM 690 O O . SER A 1 90 ? 7.816 0.044 -5.052 1.00 95.75 90 SER A O 1
ATOM 692 N N . ALA A 1 91 ? 7.497 2.269 -5.321 1.00 94.81 91 ALA A N 1
ATOM 693 C CA . ALA A 1 91 ? 6.141 2.244 -5.855 1.00 94.81 91 ALA A CA 1
ATOM 694 C C . ALA A 1 91 ? 6.066 1.809 -7.326 1.00 94.81 91 ALA A C 1
ATOM 696 O O . ALA A 1 91 ? 7.067 1.788 -8.049 1.00 94.81 91 ALA A O 1
ATOM 697 N N . GLY A 1 92 ? 4.851 1.481 -7.770 1.00 93.50 92 GLY A N 1
ATOM 698 C CA . GLY A 1 92 ? 4.577 1.199 -9.175 1.00 93.50 92 GLY A CA 1
ATOM 699 C C . GLY A 1 92 ? 4.978 -0.202 -9.656 1.00 93.50 92 GLY A C 1
ATOM 700 O O . GLY A 1 92 ? 5.457 -1.043 -8.885 1.00 93.50 92 GLY A O 1
ATOM 701 N N . PRO A 1 93 ? 4.762 -0.489 -10.955 1.00 93.25 93 PRO A N 1
ATOM 702 C CA . PRO A 1 93 ? 5.184 -1.731 -11.597 1.00 93.25 93 PRO A CA 1
ATOM 703 C C . PRO A 1 93 ? 6.704 -1.927 -11.544 1.00 93.25 93 PRO A C 1
ATOM 705 O O . PRO A 1 93 ? 7.479 -0.974 -11.610 1.00 93.25 93 PRO A O 1
ATOM 708 N N . VAL A 1 94 ? 7.129 -3.193 -11.472 1.00 94.88 94 VAL A N 1
ATOM 709 C CA . VAL A 1 94 ? 8.551 -3.556 -11.526 1.00 94.88 94 VAL A CA 1
ATOM 710 C C . VAL A 1 94 ? 9.127 -3.122 -12.868 1.00 94.88 94 VAL A C 1
ATOM 712 O O . VAL A 1 94 ? 8.608 -3.491 -13.921 1.00 94.88 94 VAL A O 1
ATOM 715 N N . GLY A 1 95 ? 10.221 -2.368 -12.837 1.00 93.31 95 GLY A N 1
ATOM 716 C CA . GLY A 1 95 ? 10.850 -1.880 -14.055 1.00 93.31 95 GLY A CA 1
ATOM 717 C C . GLY A 1 95 ? 12.240 -1.310 -13.828 1.00 93.31 95 GLY A C 1
ATOM 718 O O . GLY A 1 95 ? 12.687 -1.093 -12.704 1.00 93.31 95 GLY A O 1
ATOM 719 N N . ARG A 1 96 ? 12.938 -1.052 -14.929 1.00 91.19 96 ARG A N 1
ATOM 720 C CA . ARG A 1 96 ? 14.231 -0.369 -14.947 1.00 91.19 96 ARG A CA 1
ATOM 721 C C . ARG A 1 96 ? 14.201 0.636 -16.086 1.00 91.19 96 ARG A C 1
ATOM 723 O O . ARG A 1 96 ? 13.938 0.243 -17.220 1.00 91.19 96 ARG A O 1
ATOM 730 N N . ALA A 1 97 ? 14.434 1.911 -15.791 1.00 80.56 97 ALA A N 1
ATOM 731 C CA . ALA A 1 97 ? 14.508 2.921 -16.843 1.00 80.56 97 ALA A CA 1
ATOM 732 C C . ALA A 1 97 ? 15.911 2.946 -17.473 1.00 80.56 97 ALA A C 1
ATOM 734 O O . ALA A 1 97 ? 16.804 2.178 -17.103 1.00 80.56 97 ALA A O 1
ATOM 735 N N . TYR A 1 98 ? 16.107 3.839 -18.443 1.00 86.50 98 TYR A N 1
ATOM 736 C CA . TYR A 1 98 ? 17.380 4.001 -19.152 1.00 86.50 98 TYR A CA 1
ATOM 737 C C . TYR A 1 98 ? 18.548 4.382 -18.223 1.00 86.50 98 TYR A C 1
ATOM 739 O O . TYR A 1 98 ? 19.692 4.002 -18.464 1.00 86.50 98 TYR A O 1
ATOM 747 N N . ASP A 1 99 ? 18.242 5.049 -17.109 1.00 89.69 99 ASP A N 1
ATOM 748 C CA . ASP A 1 99 ? 19.177 5.366 -16.023 1.00 89.69 99 ASP A CA 1
ATOM 749 C C . ASP A 1 99 ? 19.720 4.131 -15.280 1.00 89.69 99 ASP A C 1
ATOM 751 O O . ASP A 1 99 ? 20.558 4.259 -14.390 1.00 89.69 99 ASP A O 1
ATOM 755 N N . LYS A 1 100 ? 19.257 2.926 -15.639 1.00 90.31 100 LYS A N 1
ATOM 756 C CA . LYS A 1 100 ? 19.574 1.648 -14.995 1.00 90.31 100 LYS A CA 1
ATOM 757 C C . LYS A 1 100 ? 19.159 1.588 -13.525 1.00 90.31 100 LYS A C 1
ATOM 759 O O . LYS A 1 100 ? 19.548 0.641 -12.843 1.00 90.31 100 LYS A O 1
ATOM 764 N N . ILE A 1 101 ? 18.330 2.514 -13.051 1.00 90.38 101 ILE A N 1
ATOM 765 C CA . ILE A 1 101 ? 17.781 2.498 -11.698 1.00 90.38 101 ILE A CA 1
ATOM 766 C C . ILE A 1 101 ? 16.540 1.609 -11.695 1.00 90.38 101 ILE A C 1
ATOM 768 O O . ILE A 1 101 ? 15.625 1.759 -12.512 1.00 90.38 101 ILE A O 1
ATOM 772 N N . GLU A 1 102 ? 16.527 0.654 -10.773 1.00 93.50 102 GLU A N 1
ATOM 773 C CA . GLU A 1 102 ? 15.399 -0.248 -10.573 1.00 93.50 102 GLU A CA 1
ATOM 774 C C . GLU A 1 102 ? 14.262 0.442 -9.813 1.00 93.50 102 GLU A C 1
ATOM 776 O O . GLU A 1 102 ? 14.514 1.226 -8.900 1.00 93.50 102 GLU A O 1
ATOM 781 N N . ARG A 1 103 ? 13.021 0.155 -10.215 1.00 94.75 103 ARG A N 1
ATOM 782 C CA . ARG A 1 103 ? 11.775 0.711 -9.677 1.00 94.75 103 ARG A CA 1
ATOM 783 C C . ARG A 1 103 ? 10.752 -0.396 -9.413 1.00 94.75 103 ARG A C 1
ATOM 785 O O . ARG A 1 103 ? 10.907 -1.516 -9.910 1.00 94.75 103 ARG A O 1
ATOM 792 N N . GLY A 1 104 ? 9.713 -0.088 -8.640 1.00 95.88 104 GLY A N 1
ATOM 793 C CA . GLY A 1 104 ? 8.697 -1.063 -8.241 1.00 95.88 104 GLY A CA 1
ATOM 794 C C . GLY A 1 104 ? 9.245 -2.106 -7.271 1.00 95.88 104 GLY A C 1
ATOM 795 O O . GLY A 1 104 ? 8.846 -3.272 -7.312 1.00 95.88 104 GLY A O 1
ATOM 796 N N . LEU A 1 105 ? 10.195 -1.713 -6.413 1.00 96.75 105 LEU A N 1
ATOM 797 C CA . LEU A 1 105 ? 10.879 -2.627 -5.490 1.00 96.75 105 LEU A CA 1
ATOM 798 C C . LEU A 1 105 ? 9.900 -3.375 -4.580 1.00 96.75 105 LEU A C 1
ATOM 800 O O . LEU A 1 105 ? 10.095 -4.561 -4.314 1.00 96.75 105 LEU A O 1
ATOM 804 N N . TYR A 1 106 ? 8.812 -2.722 -4.163 1.00 96.88 106 TYR A N 1
ATOM 805 C CA . TYR A 1 106 ? 7.783 -3.366 -3.354 1.00 96.88 106 TYR A CA 1
ATOM 806 C C . TYR A 1 106 ? 7.122 -4.529 -4.103 1.00 96.88 106 TYR A C 1
ATOM 808 O O . TYR A 1 106 ? 7.006 -5.637 -3.577 1.00 96.88 106 TYR A O 1
ATOM 816 N N . ARG A 1 107 ? 6.742 -4.315 -5.368 1.00 95.88 107 ARG A N 1
ATOM 817 C CA . ARG A 1 107 ? 6.161 -5.371 -6.208 1.00 95.88 107 ARG A CA 1
ATOM 818 C C . ARG A 1 107 ? 7.149 -6.489 -6.502 1.00 95.88 107 ARG A C 1
ATOM 820 O O . ARG A 1 107 ? 6.750 -7.648 -6.544 1.00 95.88 107 ARG A O 1
ATOM 827 N N . LYS A 1 108 ? 8.430 -6.150 -6.646 1.00 96.38 108 LYS A N 1
ATOM 828 C CA . LYS A 1 108 ? 9.494 -7.117 -6.917 1.00 96.38 108 LYS A CA 1
ATOM 829 C C . LYS A 1 108 ? 9.773 -8.041 -5.729 1.00 96.38 108 LYS A C 1
ATOM 831 O O . LYS A 1 108 ? 10.056 -9.217 -5.938 1.00 96.38 108 LYS A O 1
ATOM 836 N N . HIS A 1 109 ? 9.727 -7.517 -4.505 1.00 97.44 109 HIS A N 1
ATOM 837 C CA . HIS A 1 109 ? 10.251 -8.224 -3.331 1.00 97.44 109 HIS A CA 1
ATOM 838 C C . HIS A 1 109 ? 9.211 -8.546 -2.256 1.00 97.44 109 HIS A C 1
ATOM 840 O O . HIS A 1 109 ? 9.387 -9.505 -1.510 1.00 97.44 109 HIS A O 1
ATOM 846 N N . CYS A 1 110 ? 8.137 -7.766 -2.155 1.00 97.00 110 CYS A N 1
ATOM 847 C CA . CYS A 1 110 ? 7.260 -7.776 -0.984 1.00 97.00 110 CYS A CA 1
ATOM 848 C C . CYS A 1 110 ? 5.873 -8.347 -1.288 1.00 97.00 110 CYS A C 1
ATOM 850 O O . CYS A 1 110 ? 5.308 -9.056 -0.454 1.00 97.00 110 CYS A O 1
ATOM 852 N N . VAL A 1 111 ? 5.326 -8.063 -2.476 1.00 96.38 111 VAL A N 1
ATOM 853 C CA . VAL A 1 111 ? 3.928 -8.381 -2.835 1.00 96.38 111 VAL A CA 1
ATOM 854 C C . VAL A 1 111 ? 3.601 -9.865 -2.731 1.00 96.38 111 VAL A C 1
ATOM 856 O O . VAL A 1 111 ? 2.485 -10.214 -2.352 1.00 96.38 111 VAL A O 1
ATOM 859 N N . GLN A 1 112 ? 4.569 -10.743 -2.997 1.00 96.06 112 GLN A N 1
ATOM 860 C CA . GLN A 1 112 ? 4.355 -12.186 -2.910 1.00 96.06 112 GLN A CA 1
ATOM 861 C C . GLN A 1 112 ? 3.867 -12.623 -1.521 1.00 96.06 112 GLN A C 1
ATOM 863 O O . GLN A 1 112 ? 3.045 -13.5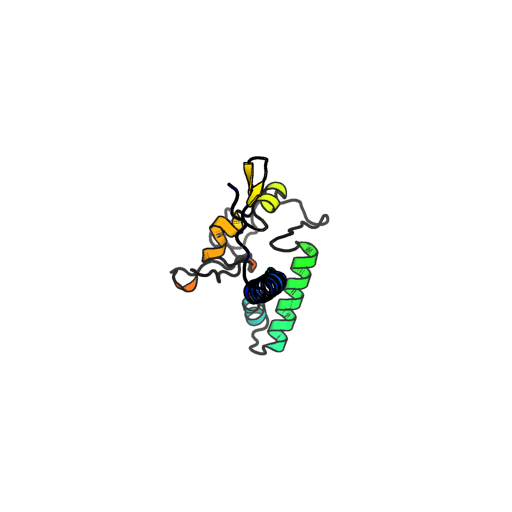31 -1.432 1.00 96.06 112 GLN A O 1
ATOM 868 N N . CYS A 1 113 ? 4.312 -11.956 -0.454 1.00 97.06 113 CYS A N 1
ATOM 869 C CA . CYS A 1 113 ? 3.892 -12.258 0.916 1.00 97.06 113 CYS A CA 1
ATOM 870 C C . CYS A 1 113 ? 2.906 -11.216 1.456 1.00 97.06 113 CYS A C 1
ATOM 872 O O . CYS A 1 113 ? 1.933 -11.566 2.114 1.00 97.06 113 CYS A O 1
ATOM 874 N N . HIS A 1 114 ? 3.136 -9.935 1.177 1.00 96.00 114 HIS A N 1
ATOM 875 C CA . HIS A 1 114 ? 2.387 -8.841 1.795 1.00 96.00 114 HIS A CA 1
ATOM 876 C C . HIS A 1 114 ? 1.202 -8.32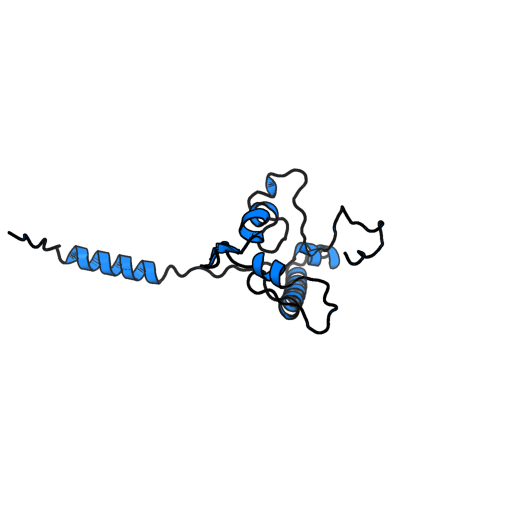7 0.973 1.00 96.00 114 HIS A C 1
ATOM 878 O O . HIS A 1 114 ? 0.470 -7.480 1.473 1.00 96.00 114 HIS A O 1
ATOM 884 N N . GLY A 1 115 ? 0.985 -8.837 -0.240 1.00 94.62 115 GLY A N 1
ATOM 885 C CA . GLY A 1 115 ? -0.090 -8.374 -1.117 1.00 94.62 115 GLY A CA 1
ATOM 886 C C . GLY A 1 115 ? 0.189 -6.992 -1.710 1.00 94.62 115 GLY A C 1
ATOM 887 O O . GLY A 1 115 ? 1.124 -6.298 -1.317 1.00 94.62 115 GLY A O 1
ATOM 888 N N . ILE A 1 116 ? -0.604 -6.590 -2.703 1.00 93.62 116 ILE A N 1
ATOM 889 C CA . ILE A 1 116 ? -0.348 -5.365 -3.476 1.00 93.62 116 ILE A CA 1
ATOM 890 C C . ILE A 1 116 ? -0.585 -4.082 -2.669 1.00 93.62 116 ILE A C 1
ATOM 892 O O . ILE A 1 116 ? 0.129 -3.098 -2.839 1.00 93.62 116 ILE A O 1
ATOM 896 N N . THR A 1 117 ? -1.550 -4.116 -1.751 1.00 92.06 117 THR A N 1
ATOM 897 C CA . THR A 1 117 ? -1.878 -3.018 -0.833 1.00 92.06 117 THR A CA 1
ATOM 898 C C . THR A 1 117 ? -1.167 -3.131 0.515 1.00 92.06 117 THR A C 1
ATOM 900 O O . THR A 1 117 ? -1.451 -2.346 1.419 1.00 92.06 117 THR A O 1
ATOM 903 N N . GLY A 1 118 ? -0.296 -4.129 0.703 1.00 93.50 118 GLY A N 1
ATOM 904 C CA . GLY A 1 118 ? 0.304 -4.415 2.006 1.00 93.50 118 GLY A CA 1
ATOM 905 C C . GLY A 1 118 ? -0.663 -5.003 3.029 1.00 93.50 118 GLY A C 1
ATOM 906 O O . GLY A 1 118 ? -0.450 -4.819 4.224 1.00 93.50 118 GLY A O 1
ATOM 907 N N . ASP A 1 119 ? -1.716 -5.688 2.583 1.00 92.50 119 ASP A N 1
ATOM 908 C CA . ASP A 1 119 ? -2.742 -6.305 3.431 1.00 92.50 119 ASP A CA 1
ATOM 909 C C . ASP A 1 119 ? -2.306 -7.615 4.103 1.00 92.50 119 ASP A C 1
ATOM 911 O O . ASP A 1 119 ? -3.024 -8.153 4.945 1.00 92.50 119 ASP A O 1
ATOM 915 N N . GLY A 1 120 ? -1.120 -8.120 3.765 1.00 93.94 120 GLY A N 1
ATOM 916 C CA . GLY A 1 120 ? -0.642 -9.411 4.239 1.00 93.94 120 GLY A CA 1
ATOM 917 C C . GLY A 1 120 ? -1.279 -10.596 3.514 1.00 93.94 120 GLY A C 1
ATOM 918 O O . GLY A 1 120 ? -1.108 -11.712 3.982 1.00 93.94 120 GLY A O 1
ATOM 919 N N . ALA A 1 121 ? -2.006 -10.389 2.410 1.00 93.56 121 ALA A N 1
ATOM 920 C CA . ALA A 1 121 ? -2.684 -11.433 1.637 1.00 93.56 121 ALA A CA 1
ATOM 921 C C . ALA A 1 121 ? -2.000 -11.686 0.279 1.00 93.56 121 ALA A C 1
ATOM 923 O O . ALA A 1 121 ? -2.651 -11.876 -0.748 1.00 93.56 121 ALA A O 1
ATOM 924 N N . GLY A 1 122 ? -0.662 -11.682 0.258 1.00 94.75 122 GLY A N 1
ATOM 925 C CA . GLY A 1 122 ? 0.101 -12.062 -0.931 1.00 94.75 122 GLY A CA 1
ATOM 926 C C . GLY A 1 122 ? -0.120 -13.526 -1.326 1.00 94.75 122 GLY A C 1
ATOM 927 O O . GLY A 1 122 ? -0.536 -14.347 -0.510 1.00 94.75 122 GLY A O 1
ATOM 928 N N . ALA A 1 123 ? 0.208 -13.885 -2.570 1.00 95.62 123 ALA A N 1
ATOM 929 C CA . ALA A 1 123 ? -0.005 -15.237 -3.102 1.00 95.62 123 ALA A CA 1
ATOM 930 C C . ALA A 1 123 ? 0.652 -16.361 -2.269 1.00 95.62 123 ALA A C 1
ATOM 932 O O . ALA A 1 123 ? 0.169 -17.489 -2.268 1.00 95.62 123 ALA A O 1
ATOM 933 N N . ALA A 1 124 ? 1.739 -16.062 -1.553 1.00 96.62 124 ALA A N 1
ATOM 934 C CA . ALA A 1 124 ? 2.419 -16.998 -0.661 1.00 96.62 124 ALA A CA 1
ATOM 935 C C . ALA A 1 124 ? 1.994 -16.872 0.815 1.00 96.62 124 ALA A C 1
ATOM 937 O O . ALA A 1 124 ? 2.472 -17.642 1.643 1.00 96.62 124 ALA A O 1
ATOM 938 N N . ALA A 1 125 ? 1.129 -15.919 1.176 1.00 96.69 125 ALA A N 1
ATOM 939 C CA . ALA A 1 125 ? 0.831 -15.592 2.570 1.00 96.69 125 ALA A CA 1
ATOM 940 C C . ALA A 1 125 ? 0.256 -16.769 3.366 1.00 96.69 125 ALA A C 1
ATOM 942 O O . ALA A 1 125 ? 0.667 -17.002 4.502 1.00 96.69 125 ALA A O 1
ATOM 943 N N . SER A 1 126 ? -0.647 -17.542 2.759 1.00 95.94 126 SER A N 1
ATOM 944 C CA . SER A 1 126 ? -1.283 -18.706 3.388 1.00 95.94 126 SER A CA 1
ATOM 945 C C . SER A 1 126 ? -0.320 -19.865 3.663 1.00 95.94 126 SER A C 1
ATOM 947 O O . SER A 1 126 ? -0.644 -20.747 4.453 1.00 95.94 126 SER A O 1
ATOM 949 N N . LEU A 1 127 ? 0.863 -19.862 3.041 1.00 96.62 127 LEU A N 1
ATOM 950 C CA . LEU A 1 127 ? 1.884 -20.900 3.196 1.00 96.62 127 LEU A CA 1
ATOM 951 C C . LEU A 1 127 ? 2.881 -20.591 4.324 1.00 96.62 127 LEU A C 1
ATOM 953 O O . LEU A 1 127 ? 3.766 -21.401 4.597 1.00 96.62 127 LEU A O 1
ATOM 957 N N . LEU A 1 128 ? 2.781 -19.422 4.961 1.00 95.69 128 LEU A N 1
ATOM 958 C CA . LEU A 1 128 ? 3.770 -18.932 5.916 1.00 95.69 128 LEU A CA 1
ATOM 959 C C . LEU A 1 128 ? 3.249 -18.977 7.356 1.00 95.69 128 LEU A C 1
ATOM 961 O O . LEU A 1 128 ? 2.167 -18.482 7.670 1.00 95.69 128 LEU A O 1
ATOM 965 N N . ALA A 1 129 ? 4.077 -19.514 8.253 1.00 95.00 129 ALA A N 1
ATOM 966 C CA . ALA A 1 129 ? 3.898 -19.443 9.699 1.00 95.00 129 ALA A CA 1
ATOM 967 C C . ALA A 1 129 ? 5.173 -18.837 10.321 1.00 95.00 129 ALA A C 1
ATOM 969 O O . ALA A 1 129 ? 6.219 -19.489 10.305 1.00 95.00 129 ALA A O 1
ATOM 970 N N . PRO A 1 130 ? 5.130 -17.600 10.856 1.00 92.06 130 PRO A N 1
ATOM 971 C CA . PRO A 1 130 ? 3.948 -16.767 11.097 1.00 92.06 130 PRO A CA 1
ATOM 972 C C . PRO A 1 130 ? 3.361 -16.122 9.830 1.00 92.06 130 PRO A C 1
ATOM 974 O O . PRO A 1 130 ? 4.078 -15.862 8.866 1.00 92.06 130 PRO A O 1
ATOM 977 N N . TYR A 1 131 ? 2.063 -15.803 9.882 1.00 92.88 131 TYR A N 1
ATOM 978 C CA . TYR A 1 131 ? 1.356 -15.096 8.809 1.00 92.88 131 TYR A CA 1
ATOM 979 C C . TYR A 1 131 ? 1.976 -13.703 8.544 1.00 92.88 131 TYR A C 1
ATOM 981 O O . TYR A 1 131 ? 2.344 -13.018 9.513 1.00 92.88 131 TYR A O 1
ATOM 989 N N . PRO A 1 132 ? 2.081 -13.246 7.278 1.00 95.12 132 PRO A N 1
ATOM 990 C CA . PRO A 1 132 ? 2.642 -11.936 6.948 1.00 95.12 132 PRO A CA 1
ATOM 991 C C . PRO A 1 132 ? 1.905 -10.765 7.611 1.00 95.12 132 PRO A C 1
ATOM 993 O O . PRO A 1 132 ? 0.696 -10.779 7.832 1.00 95.12 132 PRO A O 1
ATOM 996 N N . ARG A 1 133 ? 2.639 -9.699 7.939 1.00 93.00 133 ARG A N 1
ATOM 997 C CA . ARG A 1 133 ? 2.065 -8.495 8.559 1.00 93.00 133 ARG A CA 1
ATOM 998 C C . ARG A 1 133 ? 1.214 -7.699 7.558 1.00 93.00 133 ARG A C 1
ATOM 1000 O O . ARG A 1 133 ? 1.727 -7.310 6.515 1.00 93.00 133 ARG A O 1
ATOM 1007 N N . ASP A 1 134 ? -0.017 -7.357 7.945 1.00 92.38 134 ASP A N 1
ATOM 1008 C CA . ASP A 1 134 ? -0.784 -6.254 7.339 1.00 92.38 134 ASP A CA 1
ATOM 1009 C C . ASP A 1 134 ? -0.169 -4.907 7.765 1.00 92.38 134 ASP A C 1
ATOM 1011 O O . ASP A 1 134 ? -0.238 -4.524 8.940 1.00 92.38 134 ASP A O 1
ATOM 1015 N N . PHE A 1 135 ? 0.465 -4.206 6.822 1.00 91.38 135 PHE A N 1
ATOM 1016 C CA . PHE A 1 135 ? 1.118 -2.914 7.050 1.00 91.38 135 PHE A CA 1
ATOM 1017 C C . PHE A 1 135 ? 0.127 -1.764 7.213 1.00 91.38 135 PHE A C 1
ATOM 1019 O O . PHE A 1 135 ? 0.445 -0.778 7.879 1.00 91.38 135 PHE A O 1
ATOM 1026 N N . ARG A 1 136 ? -1.098 -1.899 6.696 1.00 88.69 136 ARG A N 1
ATOM 1027 C CA . ARG A 1 136 ? -2.127 -0.847 6.749 1.00 88.69 136 ARG A CA 1
ATOM 1028 C C . ARG A 1 136 ? -2.597 -0.567 8.177 1.00 88.69 136 ARG A C 1
ATOM 1030 O O . ARG A 1 136 ? -3.201 0.465 8.440 1.00 88.69 136 ARG A O 1
ATOM 1037 N N . ARG A 1 137 ? -2.305 -1.473 9.118 1.00 84.00 137 ARG A N 1
ATOM 1038 C CA . ARG A 1 137 ? -2.578 -1.294 10.552 1.00 84.00 137 ARG A CA 1
ATOM 1039 C C . ARG A 1 137 ? -1.620 -0.320 11.241 1.00 84.00 137 ARG A C 1
ATOM 1041 O O . ARG A 1 137 ? -1.907 0.099 12.357 1.00 84.00 137 ARG A O 1
ATOM 1048 N N . GLY A 1 138 ? -0.454 -0.036 10.655 1.00 83.69 138 GLY A N 1
ATOM 1049 C CA . GLY A 1 138 ? 0.584 0.786 11.289 1.00 83.69 138 GLY A CA 1
ATOM 1050 C C . GLY A 1 138 ? 1.183 0.186 12.573 1.00 83.69 138 GLY A C 1
ATOM 1051 O O . GLY A 1 138 ? 1.863 0.884 13.323 1.00 83.69 138 GLY A O 1
ATOM 1052 N N . THR A 1 139 ? 0.941 -1.101 12.857 1.00 82.44 139 THR A N 1
ATOM 1053 C CA . THR A 1 139 ? 1.416 -1.778 14.071 1.00 82.44 139 THR A CA 1
ATOM 1054 C C . THR A 1 139 ? 2.595 -2.707 13.779 1.00 82.44 139 THR A C 1
ATOM 1056 O O . THR A 1 139 ? 2.458 -3.779 13.186 1.00 82.44 139 THR A O 1
ATOM 1059 N N . PHE A 1 140 ? 3.776 -2.321 14.263 1.00 85.19 140 PHE A N 1
ATOM 1060 C CA . PHE A 1 140 ? 5.026 -3.056 14.060 1.00 85.19 140 PHE A CA 1
ATOM 1061 C C . PHE A 1 140 ? 5.514 -3.691 15.365 1.00 85.19 140 PHE A C 1
ATOM 1063 O O . PHE A 1 140 ? 5.492 -3.055 16.418 1.00 85.19 140 PHE A O 1
ATOM 1070 N N . LYS A 1 141 ? 5.951 -4.959 15.289 1.00 83.62 141 LYS A N 1
ATOM 1071 C CA . LYS A 1 141 ? 6.461 -5.722 16.444 1.00 83.62 141 LYS A CA 1
ATOM 1072 C C . LYS A 1 141 ? 7.813 -5.191 16.919 1.00 83.62 141 LYS A C 1
ATOM 1074 O O . LYS A 1 141 ? 8.029 -5.059 18.117 1.00 83.62 141 LYS A O 1
ATOM 1079 N N . PHE A 1 142 ? 8.709 -4.914 15.976 1.00 85.31 142 PHE A N 1
ATOM 1080 C CA . PHE A 1 142 ? 10.057 -4.435 16.251 1.00 85.31 142 PHE A CA 1
ATOM 1081 C C . PHE A 1 142 ? 10.116 -2.944 15.940 1.00 85.31 142 PHE A C 1
ATOM 1083 O O . PHE A 1 142 ? 9.834 -2.533 14.816 1.00 85.31 142 PHE A O 1
ATOM 1090 N N . LYS A 1 143 ? 10.434 -2.144 16.956 1.00 83.69 143 LYS A N 1
ATOM 1091 C CA . LYS A 1 143 ? 10.586 -0.691 16.869 1.00 83.69 143 LYS A CA 1
ATOM 1092 C C . LYS A 1 143 ? 11.779 -0.285 17.730 1.00 83.69 143 LYS A C 1
ATOM 1094 O O . LYS A 1 143 ? 12.052 -0.941 18.732 1.00 83.69 143 LYS A O 1
ATOM 1099 N N . SER A 1 144 ? 12.443 0.807 17.366 1.00 82.31 144 SER A N 1
ATOM 1100 C CA . SER A 1 144 ? 13.494 1.442 18.177 1.00 82.31 144 SER A CA 1
ATOM 1101 C C . SER A 1 144 ? 12.956 2.059 19.473 1.00 82.31 144 SER A C 1
ATOM 1103 O O . SER A 1 144 ? 13.726 2.338 20.388 1.00 82.31 144 SER A O 1
ATOM 1105 N N . THR A 1 145 ? 11.642 2.285 19.560 1.00 82.88 145 THR A N 1
ATOM 1106 C CA . THR A 1 145 ? 10.990 2.892 20.722 1.00 82.88 145 THR A CA 1
ATOM 1107 C C . THR A 1 145 ? 10.311 1.866 21.614 1.00 82.88 145 THR A C 1
ATOM 1109 O O . THR A 1 145 ? 9.894 0.796 21.161 1.00 82.88 145 THR A O 1
ATOM 1112 N N . SER A 1 146 ? 10.197 2.195 22.902 1.00 82.38 146 SER A N 1
ATOM 1113 C CA . SER A 1 146 ? 9.571 1.327 23.897 1.00 82.38 146 SER A CA 1
ATOM 1114 C C . SER A 1 146 ? 8.107 1.010 23.560 1.00 82.38 146 SER A C 1
ATOM 1116 O O . SER A 1 146 ? 7.424 1.701 22.794 1.00 82.38 146 SER A O 1
ATOM 1118 N N . ILE A 1 147 ? 7.598 -0.074 24.141 1.00 79.19 147 ILE A N 1
ATOM 1119 C CA . ILE A 1 147 ? 6.192 -0.456 23.995 1.00 79.19 147 ILE A CA 1
ATOM 1120 C C . ILE A 1 147 ? 5.307 0.694 24.505 1.00 79.19 147 ILE A C 1
ATOM 1122 O O . ILE A 1 147 ? 5.569 1.269 25.556 1.00 79.19 147 ILE A O 1
ATOM 1126 N N . GLY A 1 148 ? 4.279 1.055 23.732 1.00 77.75 148 GLY A N 1
ATOM 1127 C CA . GLY A 1 148 ? 3.367 2.160 24.052 1.00 77.75 148 GLY A CA 1
ATOM 1128 C C . GLY A 1 148 ? 3.847 3.554 23.633 1.00 77.75 148 GLY A C 1
ATOM 1129 O O . GLY A 1 148 ? 3.050 4.487 23.648 1.00 77.75 148 GLY A O 1
ATOM 1130 N N . THR A 1 149 ? 5.099 3.714 23.190 1.00 79.38 149 THR A N 1
ATOM 1131 C CA . THR A 1 149 ? 5.616 5.016 22.740 1.00 79.38 149 THR A CA 1
ATOM 1132 C C . THR A 1 149 ? 5.637 5.139 21.215 1.00 79.38 149 THR A C 1
ATOM 1134 O O . THR A 1 149 ? 5.783 4.153 20.474 1.00 79.38 149 THR A O 1
ATOM 1137 N N . LYS A 1 150 ? 5.452 6.372 20.724 1.00 68.81 150 LYS A N 1
ATOM 1138 C CA . LYS A 1 150 ? 5.546 6.697 19.292 1.00 68.81 150 LYS A CA 1
ATOM 1139 C C . LYS A 1 150 ? 6.978 6.450 18.785 1.00 68.81 150 LYS A C 1
ATOM 1141 O O . LYS A 1 150 ? 7.903 6.575 19.584 1.00 68.81 150 LYS A O 1
ATOM 1146 N N . PRO A 1 151 ? 7.178 6.090 17.504 1.00 70.62 151 PRO A N 1
ATOM 1147 C CA . PRO A 1 151 ? 8.512 6.018 16.905 1.00 70.62 151 PRO A CA 1
ATOM 1148 C C . PRO A 1 151 ? 9.268 7.350 17.039 1.00 70.62 151 PRO A C 1
ATOM 1150 O O . PRO A 1 151 ? 8.663 8.416 16.917 1.00 70.62 151 PRO A O 1
ATOM 1153 N N . ASN A 1 152 ? 10.575 7.291 17.297 1.00 69.38 152 ASN A N 1
ATOM 1154 C CA . ASN A 1 152 ? 11.459 8.447 17.218 1.00 69.38 152 ASN A CA 1
ATOM 1155 C C . ASN A 1 152 ? 11.836 8.682 15.749 1.00 69.38 152 ASN A C 1
ATOM 1157 O O . ASN A 1 152 ? 11.773 7.763 14.933 1.00 69.38 152 ASN A O 1
ATOM 1161 N N . LYS A 1 153 ? 12.176 9.924 15.395 1.00 60.88 153 LYS A N 1
ATOM 1162 C CA . LYS A 1 153 ? 12.726 10.208 14.065 1.00 60.88 153 LYS A CA 1
ATOM 1163 C C . LYS A 1 153 ? 14.094 9.520 13.961 1.00 60.88 153 LYS A C 1
ATOM 1165 O O . LYS A 1 153 ? 14.850 9.576 14.934 1.00 60.88 153 LYS A O 1
ATOM 1170 N N . ALA A 1 154 ? 14.337 8.837 12.843 1.00 54.00 154 ALA A N 1
ATOM 1171 C CA . ALA A 1 154 ? 15.646 8.287 12.496 1.00 54.00 154 ALA A CA 1
ATOM 1172 C C . ALA A 1 154 ? 16.597 9.406 12.059 1.00 54.00 154 ALA A C 1
ATOM 1174 O O . ALA A 1 154 ? 16.087 10.410 11.507 1.00 54.00 154 ALA A O 1
#

Secondary structure (DSSP, 8-state):
--------HHHHHHHHHHHHHHHH---PPPP----HHHHHHHHT---HHHHHHHHHHHHHHHHHHHB-SSSB---TTS---S-HHHHHHHSSSSEE-TT--EE-HHHHHTHHHH-TTSSS--TTGGG-SSPPP-GGG---SS-SSPTTSPPPP-

Radius of gyration: 23.23 Å; chains: 1; bounding box: 42×41×83 Å